Protein AF-A0A7Y2GN93-F1 (afdb_monomer_lite)

Structure (mmCIF, N/CA/C/O backbone):
data_AF-A0A7Y2GN93-F1
#
_entry.id   AF-A0A7Y2GN93-F1
#
loop_
_atom_site.group_PDB
_atom_site.id
_atom_site.type_symbol
_atom_site.label_atom_id
_atom_site.label_alt_id
_atom_site.label_comp_id
_atom_site.label_asym_id
_atom_site.label_entity_id
_atom_site.label_seq_id
_atom_site.pdbx_PDB_ins_code
_atom_site.Cartn_x
_atom_site.Cartn_y
_atom_site.Cartn_z
_atom_site.occupancy
_atom_site.B_iso_or_equiv
_atom_site.auth_seq_id
_atom_site.auth_comp_id
_atom_site.auth_asym_id
_atom_site.auth_atom_id
_atom_site.pdbx_PDB_model_num
ATOM 1 N N . MET A 1 1 ? 1.314 -2.649 77.970 1.00 62.50 1 MET A N 1
ATOM 2 C CA . MET A 1 1 ? -0.048 -2.784 77.401 1.00 62.50 1 MET A CA 1
ATOM 3 C C . MET A 1 1 ? -0.530 -1.516 76.690 1.00 62.50 1 MET A C 1
ATOM 5 O O . MET A 1 1 ? -0.774 -1.591 75.498 1.00 62.50 1 MET A O 1
ATOM 9 N N . LYS A 1 2 ? -0.566 -0.333 77.331 1.00 65.31 2 LYS A N 1
ATOM 10 C CA . LYS A 1 2 ? -1.070 0.909 76.690 1.00 65.31 2 LYS A CA 1
ATOM 11 C C . LYS A 1 2 ? -0.351 1.328 75.390 1.00 65.31 2 LYS A C 1
ATOM 13 O O . LYS A 1 2 ? -1.021 1.797 74.479 1.00 65.31 2 LYS A O 1
ATOM 18 N N . ARG A 1 3 ? 0.975 1.121 75.290 1.00 72.31 3 ARG A N 1
ATOM 19 C CA . ARG A 1 3 ? 1.783 1.417 74.082 1.00 72.31 3 ARG A CA 1
ATOM 20 C C . ARG A 1 3 ? 1.517 0.475 72.899 1.00 72.31 3 ARG A C 1
ATOM 22 O O . ARG A 1 3 ? 1.603 0.911 71.761 1.00 72.31 3 ARG A O 1
ATOM 29 N N . ILE A 1 4 ? 1.161 -0.787 73.166 1.00 80.94 4 ILE A N 1
ATOM 30 C CA . ILE A 1 4 ? 0.769 -1.748 72.119 1.00 80.94 4 ILE A CA 1
ATOM 31 C C . ILE A 1 4 ? -0.587 -1.341 71.532 1.00 80.94 4 ILE A C 1
ATOM 33 O O . ILE A 1 4 ? -0.701 -1.239 70.319 1.00 80.94 4 ILE A O 1
ATOM 37 N N . ASN A 1 5 ? -1.564 -0.999 72.386 1.00 77.25 5 ASN A N 1
ATOM 38 C CA . ASN A 1 5 ? -2.897 -0.585 71.939 1.00 77.25 5 ASN A CA 1
ATOM 39 C C . ASN A 1 5 ? -2.863 0.697 71.096 1.00 77.25 5 ASN A C 1
ATOM 41 O O . ASN A 1 5 ? -3.602 0.806 70.120 1.00 77.25 5 ASN A O 1
ATOM 45 N N . THR A 1 6 ? -1.991 1.650 71.445 1.00 80.81 6 THR A N 1
ATOM 46 C CA . THR A 1 6 ? -1.793 2.875 70.651 1.00 80.81 6 THR A CA 1
ATOM 47 C C . THR A 1 6 ? -1.145 2.581 69.301 1.00 80.81 6 THR A C 1
ATOM 49 O O . THR A 1 6 ? -1.561 3.168 68.308 1.00 80.81 6 THR A O 1
ATOM 52 N N . LEU A 1 7 ? -0.200 1.636 69.234 1.00 81.88 7 LEU A N 1
ATOM 53 C CA . LEU A 1 7 ? 0.399 1.204 67.969 1.00 81.88 7 LEU A CA 1
ATOM 54 C C . LEU A 1 7 ? -0.624 0.511 67.055 1.00 81.88 7 LEU A C 1
ATOM 56 O O . LEU A 1 7 ? -0.679 0.808 65.866 1.00 81.88 7 LEU A O 1
ATOM 60 N N . THR A 1 8 ? -1.471 -0.366 67.603 1.00 82.81 8 THR A N 1
ATOM 61 C CA . THR A 1 8 ? -2.549 -1.018 66.838 1.00 82.81 8 THR A CA 1
ATOM 62 C C . THR A 1 8 ? -3.616 -0.035 66.370 1.00 82.81 8 THR A C 1
ATOM 64 O O . THR A 1 8 ? -4.062 -0.142 65.233 1.00 82.81 8 THR A O 1
ATOM 67 N N . SER A 1 9 ? -4.002 0.954 67.187 1.00 81.50 9 SER A N 1
ATOM 68 C CA . SER A 1 9 ? -4.924 2.011 66.742 1.00 81.50 9 SER A CA 1
ATOM 69 C C . SER A 1 9 ? -4.321 2.867 65.631 1.00 81.50 9 SER A C 1
ATOM 71 O O . SER A 1 9 ? -5.030 3.212 64.690 1.00 81.50 9 SER A O 1
ATOM 73 N N . LEU A 1 10 ? -3.024 3.177 65.705 1.00 81.94 10 LEU A N 1
ATOM 74 C CA . LEU A 1 10 ? -2.327 3.913 64.650 1.00 81.94 10 LEU A CA 1
ATOM 75 C C . LEU A 1 10 ? -2.250 3.095 63.353 1.00 81.94 10 LEU A C 1
ATOM 77 O O . LEU A 1 10 ? -2.470 3.635 62.276 1.00 81.94 10 LEU A O 1
ATOM 81 N N . PHE A 1 11 ? -2.007 1.788 63.460 1.00 79.50 11 PHE A N 1
ATOM 82 C CA . PHE A 1 11 ? -2.009 0.875 62.320 1.00 79.50 11 PHE A CA 1
ATOM 83 C C . PHE A 1 11 ? -3.391 0.808 61.652 1.00 79.50 11 PHE A C 1
ATOM 85 O O . PHE A 1 11 ? -3.490 0.995 60.447 1.00 79.50 11 PHE A O 1
ATOM 92 N N . LEU A 1 12 ? -4.475 0.650 62.419 1.00 80.25 12 LEU A N 1
ATOM 93 C CA . LEU A 1 12 ? -5.846 0.652 61.884 1.00 80.25 12 LEU A CA 1
ATOM 94 C C . LEU A 1 12 ? -6.235 1.976 61.205 1.00 80.25 12 LEU A C 1
ATOM 96 O O . LEU A 1 12 ? -6.951 1.957 60.206 1.00 80.25 12 LEU A O 1
ATOM 100 N N . LEU A 1 13 ? -5.737 3.112 61.705 1.00 79.25 13 LEU A N 1
ATOM 101 C CA . LEU A 1 13 ? -5.984 4.426 61.106 1.00 79.25 13 LEU A CA 1
ATOM 102 C C . LEU A 1 13 ? -5.360 4.553 59.703 1.00 79.25 13 LEU A C 1
ATOM 104 O O . LEU A 1 13 ? -5.942 5.184 58.827 1.00 79.25 13 LEU A O 1
ATOM 108 N N . VAL A 1 14 ? -4.197 3.933 59.477 1.00 76.62 14 VAL A N 1
ATOM 109 C CA . VAL A 1 14 ? -3.480 3.984 58.190 1.00 76.62 14 VAL A CA 1
ATOM 110 C C . VAL A 1 14 ? -4.149 3.108 57.120 1.00 76.62 14 VAL A C 1
ATOM 112 O O . VAL A 1 14 ? -4.115 3.456 55.944 1.00 76.62 14 VAL A O 1
ATOM 115 N N . TYR A 1 15 ? -4.810 2.010 57.501 1.00 72.69 15 TYR A N 1
ATOM 116 C CA . TYR A 1 15 ? -5.483 1.117 56.545 1.00 72.69 15 TYR A CA 1
ATOM 117 C C . TYR A 1 15 ? -6.831 1.648 56.035 1.00 72.69 15 TYR A C 1
ATOM 119 O O . TYR A 1 15 ? -7.248 1.278 54.941 1.00 72.69 15 TYR A O 1
ATOM 127 N N . GLY A 1 16 ? -7.512 2.519 56.788 1.00 71.31 16 GLY A N 1
ATOM 128 C CA . GLY A 1 16 ? -8.862 2.987 56.445 1.00 71.31 16 GLY A CA 1
ATOM 129 C C . GLY A 1 16 ? -8.953 3.921 55.230 1.00 71.31 16 GLY A C 1
ATOM 130 O O . GLY A 1 16 ? -10.045 4.114 54.710 1.00 71.31 16 GLY A O 1
ATOM 131 N N . GLY A 1 17 ? -7.833 4.499 54.781 1.00 69.75 17 GLY A N 1
ATOM 132 C CA . GLY A 1 17 ? -7.791 5.458 53.666 1.00 69.75 17 GLY A CA 1
ATOM 133 C C . GLY A 1 17 ? -7.321 4.886 52.325 1.00 69.75 17 GLY A C 1
ATOM 134 O O . GLY A 1 17 ? -7.208 5.633 51.354 1.00 69.75 17 GLY A O 1
ATOM 135 N N . LEU A 1 18 ? -7.006 3.589 52.249 1.00 73.56 18 LEU A N 1
ATOM 136 C CA . LEU A 1 18 ? -6.505 2.970 51.022 1.00 73.56 18 LEU A CA 1
ATOM 137 C C . LEU A 1 18 ? -7.674 2.602 50.098 1.00 73.56 18 LEU A C 1
ATOM 139 O O . LEU A 1 18 ? -8.233 1.512 50.179 1.00 73.56 18 LEU A O 1
ATOM 143 N N . HIS A 1 19 ? -8.032 3.518 49.198 1.00 72.12 19 HIS A N 1
ATOM 144 C CA . HIS A 1 19 ? -8.954 3.249 48.095 1.00 72.12 19 HIS A CA 1
ATOM 145 C C . HIS A 1 19 ? -8.159 2.861 46.844 1.00 72.12 19 HIS A C 1
ATOM 147 O O . HIS A 1 19 ? -7.638 3.723 46.143 1.00 72.12 19 HIS A O 1
ATOM 153 N N . ALA A 1 20 ? -8.044 1.556 46.589 1.00 72.94 20 ALA A N 1
ATOM 154 C CA . ALA A 1 20 ? -7.357 1.001 45.416 1.00 72.94 20 ALA A CA 1
ATOM 155 C C . ALA A 1 20 ? -8.321 0.501 44.323 1.00 72.94 20 ALA A C 1
ATOM 157 O O . ALA A 1 20 ? -7.873 0.026 43.283 1.00 72.94 20 ALA A O 1
ATOM 158 N N . GLN A 1 21 ? -9.638 0.564 44.549 1.00 75.19 21 GLN A N 1
ATOM 159 C CA . GLN A 1 21 ? -10.620 0.209 43.527 1.00 75.19 21 GLN A CA 1
ATOM 160 C C . GLN A 1 21 ? -10.674 1.298 42.453 1.00 75.19 21 GLN A C 1
ATOM 162 O O . GLN A 1 21 ? -11.065 2.432 42.729 1.00 75.19 21 GLN A O 1
ATOM 167 N N . GLU A 1 22 ? -10.313 0.927 41.226 1.00 73.50 22 GLU A N 1
ATOM 168 C CA . GLU A 1 22 ? -10.626 1.723 40.042 1.00 73.50 22 GLU A CA 1
ATOM 169 C C . GLU A 1 22 ? -12.142 1.934 39.926 1.00 73.50 22 GLU A C 1
ATOM 171 O O . GLU A 1 22 ? -12.945 1.104 40.370 1.00 73.50 22 GLU A O 1
ATOM 176 N N . ALA A 1 23 ? -12.536 3.066 39.339 1.00 77.38 23 ALA A N 1
ATOM 177 C CA . ALA A 1 23 ? -13.936 3.361 39.074 1.00 77.38 23 ALA A CA 1
ATOM 178 C C . ALA A 1 23 ? -14.556 2.232 38.236 1.00 77.38 23 ALA A C 1
ATOM 180 O O . ALA A 1 23 ? -13.965 1.771 37.260 1.00 77.38 23 ALA A O 1
ATOM 181 N N . LEU A 1 24 ? -15.749 1.774 38.628 1.00 83.50 24 LEU A N 1
ATOM 182 C CA . LEU A 1 24 ? -16.474 0.750 37.880 1.00 83.50 24 LEU A CA 1
ATOM 183 C C . LEU A 1 24 ? -16.737 1.252 36.459 1.00 83.50 24 LEU A C 1
ATOM 185 O O . LEU A 1 24 ? -17.455 2.232 36.275 1.00 83.50 24 LEU A O 1
ATOM 189 N N . LEU A 1 25 ? -16.175 0.548 35.477 1.00 86.00 25 LEU A N 1
ATOM 190 C CA . LEU A 1 25 ? -16.344 0.869 34.067 1.00 86.00 25 LEU A CA 1
ATOM 191 C C . LEU A 1 25 ? -17.823 0.760 33.685 1.00 86.00 25 LEU A C 1
ATOM 193 O O . LEU A 1 25 ? -18.435 -0.309 33.804 1.00 86.00 25 LEU A O 1
ATOM 197 N N . SER A 1 26 ? -18.406 1.862 33.220 1.00 91.56 26 SER A N 1
ATOM 198 C CA . SER A 1 26 ? -19.779 1.848 32.728 1.00 91.56 26 SER A CA 1
ATOM 199 C C . SER A 1 26 ? -19.874 1.082 31.404 1.00 91.56 26 SER A C 1
ATOM 201 O O . SER A 1 26 ? -18.905 0.941 30.656 1.00 91.56 26 SER A O 1
ATOM 203 N N . LYS A 1 27 ? -21.072 0.583 31.075 1.00 90.56 27 LYS A N 1
ATOM 204 C CA . LYS A 1 27 ? -21.310 -0.119 29.799 1.00 90.56 27 LYS A CA 1
ATOM 205 C C . LYS A 1 27 ? -20.972 0.754 28.587 1.00 90.56 27 LYS A C 1
ATOM 207 O O . LYS A 1 27 ? -20.489 0.239 27.584 1.00 90.56 27 LYS A O 1
ATOM 212 N N . GLU A 1 28 ? -21.236 2.053 28.688 1.00 92.44 28 GLU A N 1
ATOM 213 C CA . GLU A 1 28 ? -20.957 3.025 27.633 1.00 92.44 28 GLU A CA 1
ATOM 214 C C . GLU A 1 28 ? -19.451 3.239 27.456 1.00 92.44 28 GLU A C 1
ATOM 216 O O . GLU A 1 28 ? -18.941 3.135 26.343 1.00 92.44 28 GLU A O 1
ATOM 221 N N . GLU A 1 29 ? -18.715 3.442 28.552 1.00 91.19 29 GLU A N 1
ATOM 222 C CA . GLU A 1 29 ? -17.254 3.570 28.509 1.00 91.19 29 GLU A CA 1
ATOM 223 C C . GLU A 1 29 ? -16.592 2.294 27.986 1.00 91.19 29 GLU A C 1
ATOM 225 O O . GLU A 1 29 ? -15.674 2.372 27.173 1.00 91.19 29 GLU A O 1
ATOM 230 N N . ALA A 1 30 ? -17.091 1.119 28.381 1.00 91.19 30 ALA A N 1
A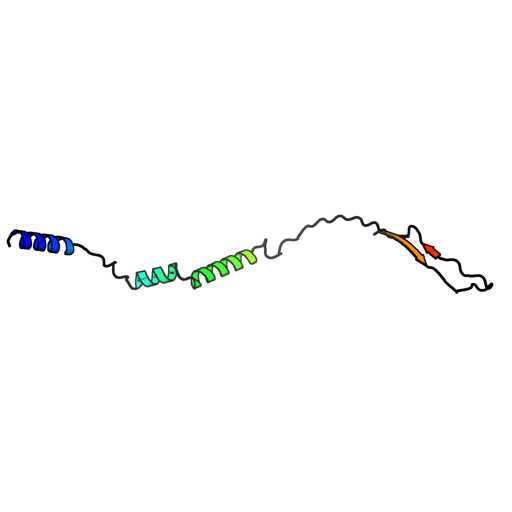TOM 231 C CA . ALA A 1 30 ? -16.614 -0.158 27.864 1.00 91.19 30 ALA A CA 1
ATOM 232 C C . ALA A 1 30 ? -16.836 -0.287 26.350 1.00 91.19 30 ALA A C 1
ATOM 234 O O . ALA A 1 30 ? -15.936 -0.727 25.633 1.00 91.19 30 ALA A O 1
ATOM 235 N N . ALA A 1 31 ? -18.007 0.120 25.849 1.00 93.62 31 ALA A N 1
ATOM 236 C CA . ALA A 1 31 ? -18.307 0.102 24.421 1.00 93.62 31 ALA A CA 1
ATOM 237 C C . ALA A 1 31 ? -17.411 1.075 23.640 1.00 93.62 31 ALA A C 1
ATOM 239 O O . ALA A 1 31 ? -16.825 0.691 22.627 1.00 93.62 31 ALA A O 1
ATOM 240 N N . ASN A 1 32 ? -17.240 2.301 24.137 1.00 93.81 32 ASN A N 1
ATOM 241 C CA . ASN A 1 32 ? -16.370 3.303 23.522 1.00 93.81 32 ASN A CA 1
ATOM 242 C C . ASN A 1 32 ? -14.907 2.846 23.504 1.00 93.81 32 ASN A C 1
ATOM 244 O O . ASN A 1 32 ? -14.242 2.945 22.472 1.00 93.81 32 ASN A O 1
ATOM 248 N N . LEU A 1 33 ? -14.417 2.287 24.614 1.00 92.44 33 LEU A N 1
ATOM 249 C CA . LEU A 1 33 ? -13.060 1.754 24.711 1.00 92.44 33 LEU A CA 1
ATOM 250 C C . LEU A 1 33 ? -12.846 0.590 23.740 1.00 92.44 33 LEU A C 1
ATOM 252 O O . LEU A 1 33 ? -11.807 0.532 23.076 1.00 92.44 33 LEU A O 1
ATOM 256 N N . ALA A 1 34 ? -13.832 -0.306 23.639 1.00 93.50 34 ALA A N 1
ATOM 257 C CA . ALA A 1 34 ? -13.795 -1.432 22.721 1.00 93.50 34 ALA A CA 1
ATOM 258 C C . ALA A 1 34 ? -13.748 -0.952 21.270 1.00 93.50 34 ALA A C 1
ATOM 260 O O . ALA A 1 34 ? -12.883 -1.409 20.537 1.00 93.50 34 ALA A O 1
ATOM 261 N N . LEU A 1 35 ? -14.607 -0.012 20.864 1.00 93.25 35 LEU A N 1
ATOM 262 C CA . LEU A 1 35 ? -14.627 0.535 19.502 1.00 93.25 35 LEU A CA 1
ATOM 263 C C . LEU A 1 35 ? -13.334 1.287 19.160 1.00 93.25 35 LEU A C 1
ATOM 265 O O . LEU A 1 35 ? -12.744 1.039 18.110 1.00 93.25 35 LEU A O 1
ATOM 269 N N . ALA A 1 36 ? -12.848 2.143 20.062 1.00 91.56 36 ALA A N 1
ATOM 270 C CA . ALA A 1 36 ? -11.630 2.926 19.852 1.00 91.56 36 ALA A CA 1
ATOM 271 C C . ALA A 1 36 ? -10.369 2.052 19.729 1.00 91.56 36 ALA A C 1
ATOM 273 O O . ALA A 1 36 ? -9.422 2.401 19.018 1.00 91.56 36 ALA A O 1
ATOM 274 N N . ASN A 1 37 ? -10.340 0.902 20.408 1.00 92.12 37 ASN A N 1
ATOM 275 C CA . ASN A 1 37 ? -9.196 -0.010 20.411 1.00 92.12 37 ASN A CA 1
ATOM 276 C C . ASN A 1 37 ? -9.442 -1.321 19.660 1.00 92.12 37 ASN A C 1
ATOM 278 O O . ASN A 1 37 ? -8.595 -2.212 19.706 1.00 92.12 37 ASN A O 1
ATOM 282 N N . ASN A 1 38 ? -10.548 -1.436 18.923 1.00 97.38 38 ASN A N 1
ATOM 283 C CA . ASN A 1 38 ? -10.841 -2.638 18.161 1.00 97.38 38 ASN A CA 1
ATOM 284 C C . ASN A 1 38 ? -9.874 -2.763 16.976 1.00 97.38 38 ASN A C 1
ATOM 286 O O . ASN A 1 38 ? -9.901 -1.953 16.049 1.00 97.38 38 ASN A O 1
ATOM 290 N N . PHE A 1 39 ? -9.042 -3.804 16.979 1.00 96.19 39 PHE A N 1
ATOM 291 C CA . PHE A 1 39 ? -8.115 -4.057 15.875 1.00 96.19 39 PHE A CA 1
ATOM 292 C C . PHE A 1 39 ? -8.829 -4.357 14.557 1.00 96.19 39 PHE A C 1
ATOM 294 O O . PHE A 1 39 ? -8.347 -3.925 13.520 1.00 96.19 39 PHE A O 1
ATOM 301 N N . GLY A 1 40 ? -9.984 -5.028 14.583 1.00 96.62 40 GLY A N 1
ATOM 302 C CA . GLY A 1 40 ? -10.766 -5.300 13.376 1.00 96.62 40 GLY A CA 1
ATOM 303 C C . GLY A 1 40 ? -11.228 -4.017 12.685 1.00 96.62 40 GLY A C 1
ATOM 304 O O . GLY A 1 40 ? -11.039 -3.872 11.484 1.00 96.62 40 GLY A O 1
ATOM 305 N N . ILE A 1 41 ? -11.744 -3.049 13.450 1.00 95.69 41 ILE A N 1
ATOM 306 C CA . ILE A 1 41 ? -12.127 -1.730 12.921 1.00 95.69 41 ILE A CA 1
ATOM 307 C C . ILE A 1 41 ? -10.901 -0.993 12.377 1.00 95.69 41 ILE A C 1
ATOM 309 O O . ILE A 1 41 ? -10.951 -0.471 11.269 1.00 95.69 41 ILE A O 1
ATOM 313 N N . LYS A 1 42 ? -9.786 -0.974 13.117 1.00 96.56 42 LYS A N 1
ATOM 314 C CA . LYS A 1 42 ? -8.548 -0.318 12.661 1.00 96.56 42 LYS A CA 1
ATOM 315 C C . LYS A 1 42 ? -8.015 -0.928 11.362 1.00 96.56 42 LYS A C 1
ATOM 317 O O . LYS A 1 42 ? -7.624 -0.194 10.464 1.00 96.56 42 LYS A O 1
ATOM 322 N N . VAL A 1 43 ? -8.031 -2.255 11.247 1.00 97.38 43 VAL A N 1
ATOM 323 C CA . VAL A 1 43 ? -7.632 -2.963 10.024 1.00 97.38 43 VAL A CA 1
ATOM 324 C C . VAL A 1 43 ? -8.575 -2.616 8.876 1.00 97.38 43 VAL A C 1
ATOM 326 O O . VAL A 1 43 ? -8.096 -2.228 7.819 1.00 97.38 43 VAL A O 1
ATOM 329 N N . ALA A 1 44 ? -9.890 -2.658 9.095 1.00 97.06 44 ALA A N 1
ATOM 330 C CA . ALA A 1 44 ? -10.867 -2.311 8.066 1.00 97.06 44 ALA A CA 1
ATOM 331 C C . ALA A 1 44 ? -10.716 -0.857 7.575 1.00 97.06 44 ALA A C 1
ATOM 333 O O . ALA A 1 44 ? -10.811 -0.600 6.379 1.00 97.06 44 ALA A O 1
ATOM 334 N N . LEU A 1 45 ? -10.439 0.098 8.471 1.00 97.25 45 LEU A N 1
ATOM 335 C CA . LEU A 1 45 ? -10.160 1.487 8.088 1.00 97.25 45 LEU A CA 1
ATOM 336 C C . LEU A 1 45 ? -8.882 1.599 7.245 1.00 97.25 45 LEU A C 1
ATOM 338 O O . LEU A 1 45 ? -8.888 2.280 6.222 1.00 97.25 45 LEU A O 1
ATOM 342 N N . ASN A 1 46 ? -7.818 0.888 7.624 1.00 97.31 46 ASN A N 1
ATOM 343 C CA . ASN A 1 46 ? -6.583 0.856 6.840 1.00 97.31 46 ASN A CA 1
ATOM 344 C C . ASN A 1 46 ? -6.798 0.213 5.461 1.00 97.31 46 ASN A C 1
ATOM 346 O O . ASN A 1 46 ? -6.224 0.667 4.477 1.00 97.31 46 ASN A O 1
ATOM 350 N N . GLU A 1 47 ? -7.625 -0.829 5.359 1.00 97.69 47 GLU A N 1
ATOM 351 C CA . GLU A 1 47 ? -7.973 -1.447 4.074 1.00 97.69 47 GLU A CA 1
ATOM 352 C C . GLU A 1 47 ? -8.706 -0.466 3.150 1.00 97.69 47 GLU A C 1
ATOM 354 O O . GLU A 1 47 ? -8.427 -0.433 1.950 1.00 97.69 47 GLU A O 1
ATOM 359 N N . VAL A 1 48 ? -9.593 0.370 3.700 1.00 97.00 48 VAL A N 1
ATOM 360 C CA . VAL A 1 48 ? -10.249 1.450 2.947 1.00 97.00 48 VAL A CA 1
ATOM 361 C C . VAL A 1 48 ? -9.226 2.477 2.464 1.00 97.00 48 VAL A C 1
ATOM 363 O O . VAL A 1 48 ? -9.225 2.810 1.281 1.00 97.00 48 VAL A O 1
ATOM 366 N N . GLU A 1 49 ? -8.316 2.927 3.329 1.00 96.12 49 GLU A N 1
ATOM 367 C CA . GLU A 1 49 ? -7.257 3.876 2.957 1.00 96.12 49 GLU A CA 1
ATOM 368 C C . GLU A 1 49 ? -6.343 3.311 1.853 1.00 96.12 49 GLU A C 1
ATOM 370 O O . GLU A 1 49 ? -6.029 3.995 0.876 1.00 96.12 49 GLU A O 1
ATOM 375 N N . ILE A 1 50 ? -5.971 2.031 1.950 1.00 95.00 50 ILE A N 1
ATOM 376 C CA . ILE A 1 50 ? -5.203 1.327 0.914 1.00 95.00 50 ILE A CA 1
ATOM 377 C C . ILE A 1 50 ? -5.991 1.279 -0.401 1.00 95.00 50 ILE A C 1
ATOM 379 O O . ILE A 1 50 ? -5.432 1.537 -1.470 1.00 95.00 50 ILE A O 1
ATOM 383 N N . ALA A 1 51 ? -7.286 0.964 -0.348 1.00 94.00 51 ALA A N 1
ATOM 384 C CA . ALA A 1 51 ? -8.133 0.924 -1.535 1.00 94.00 51 ALA A CA 1
ATOM 385 C C . ALA A 1 51 ? -8.247 2.304 -2.207 1.00 94.00 51 ALA A C 1
ATOM 387 O O . ALA A 1 51 ? -8.176 2.398 -3.435 1.00 94.00 51 ALA A O 1
ATOM 388 N N . GLU A 1 52 ? -8.368 3.380 -1.426 1.00 93.12 52 GLU A N 1
ATOM 389 C CA . GLU A 1 52 ? -8.365 4.756 -1.929 1.00 93.12 52 GLU A CA 1
ATOM 390 C C . GLU A 1 52 ? -7.026 5.126 -2.575 1.00 93.12 52 GLU A C 1
ATOM 392 O O . GLU A 1 52 ? -7.005 5.676 -3.681 1.00 93.12 52 GLU A O 1
ATOM 397 N N . ASN A 1 53 ? -5.910 4.764 -1.936 1.00 90.88 53 ASN A N 1
ATOM 398 C CA . ASN A 1 53 ? -4.568 5.011 -2.454 1.00 90.88 53 ASN A CA 1
ATOM 399 C C . ASN A 1 53 ? -4.327 4.292 -3.790 1.00 90.88 53 ASN A C 1
ATOM 401 O O . ASN A 1 53 ? -3.823 4.898 -4.737 1.00 9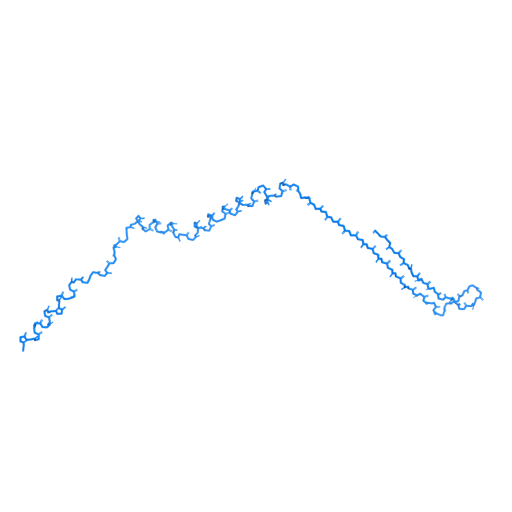0.88 53 ASN A O 1
ATOM 405 N N . ASN A 1 54 ? -4.753 3.032 -3.896 1.00 89.56 54 ASN A N 1
ATOM 406 C CA . ASN A 1 54 ? -4.630 2.233 -5.117 1.00 89.56 54 ASN A CA 1
ATOM 407 C C . ASN A 1 54 ? -5.546 2.735 -6.243 1.00 89.56 54 ASN A C 1
ATOM 409 O O . ASN A 1 54 ? -5.183 2.676 -7.416 1.00 89.56 54 ASN A O 1
ATOM 413 N N . LYS A 1 55 ? -6.731 3.259 -5.903 1.00 89.00 55 LYS A N 1
ATOM 414 C CA . LYS A 1 55 ? -7.654 3.872 -6.871 1.00 89.00 55 LYS A CA 1
ATOM 415 C C . LYS A 1 55 ? -7.154 5.228 -7.388 1.00 89.00 55 LYS A C 1
ATOM 417 O O . LYS A 1 55 ? -7.589 5.668 -8.455 1.00 89.00 55 LYS A O 1
ATOM 422 N N . GLY A 1 56 ? -6.280 5.908 -6.645 1.00 89.12 56 GLY A N 1
ATOM 423 C CA . GLY A 1 56 ? -5.759 7.226 -6.996 1.00 89.12 56 GLY A CA 1
ATOM 424 C C . GLY A 1 56 ? -5.182 7.278 -8.414 1.00 89.12 56 GLY A C 1
ATOM 425 O O . GLY A 1 56 ? -4.545 6.336 -8.872 1.00 89.12 56 GLY A O 1
ATOM 426 N N . VAL A 1 57 ? -5.377 8.403 -9.111 1.00 81.19 57 VAL A N 1
ATOM 427 C CA . VAL A 1 57 ? -4.980 8.595 -10.525 1.00 81.19 57 VAL A CA 1
ATOM 428 C C . VAL A 1 57 ? -3.503 8.269 -10.812 1.00 81.19 57 VAL A C 1
ATOM 430 O O . VAL A 1 57 ? -3.160 7.871 -11.921 1.00 81.19 57 VAL A O 1
ATOM 433 N N . LEU A 1 58 ? -2.638 8.418 -9.805 1.00 81.50 58 LEU A N 1
ATOM 434 C CA . LEU A 1 58 ? -1.203 8.141 -9.883 1.00 81.50 58 LEU A CA 1
ATOM 435 C C . LEU A 1 58 ? -0.875 6.642 -9.783 1.00 81.50 58 LEU A C 1
ATOM 437 O O . LEU A 1 58 ? 0.082 6.195 -10.405 1.00 81.50 58 LEU A O 1
ATOM 441 N N . ASN A 1 59 ? -1.673 5.874 -9.038 1.00 80.25 59 ASN A N 1
ATOM 442 C CA . ASN A 1 59 ? -1.451 4.445 -8.787 1.00 80.25 59 ASN A CA 1
ATOM 443 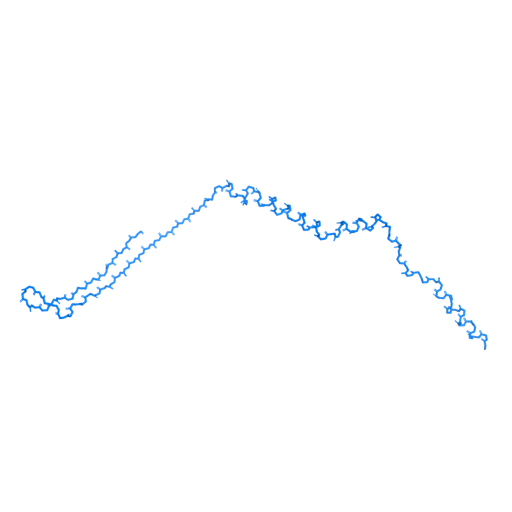C C . ASN A 1 59 ? -2.343 3.539 -9.641 1.00 80.25 59 ASN A C 1
ATOM 445 O O . ASN A 1 59 ? -2.085 2.345 -9.757 1.00 80.25 59 ASN A O 1
ATOM 449 N N . SER A 1 60 ? -3.370 4.098 -10.278 1.00 83.50 60 SER A N 1
ATOM 450 C CA . SER A 1 60 ? -4.309 3.354 -11.117 1.00 83.50 60 SER A CA 1
ATOM 451 C C . SER A 1 60 ? -3.804 3.081 -12.538 1.00 83.50 60 SER A C 1
ATOM 453 O O . SER A 1 60 ? -4.510 2.449 -13.320 1.00 83.50 60 SER A O 1
ATOM 455 N N . GLY A 1 61 ? -2.615 3.577 -12.906 1.00 81.75 61 GLY A N 1
ATOM 456 C CA . GLY A 1 61 ? -2.101 3.478 -14.278 1.00 81.75 61 GLY A CA 1
ATOM 457 C C . GLY A 1 61 ? -2.900 4.303 -15.296 1.00 81.75 61 GLY A C 1
ATOM 458 O O . GLY A 1 61 ? -2.799 4.059 -16.494 1.00 81.75 61 GLY A O 1
ATOM 459 N N . TYR A 1 62 ? -3.705 5.269 -14.835 1.00 87.75 62 TYR A N 1
ATOM 460 C CA . TYR A 1 62 ? -4.510 6.141 -15.698 1.00 87.75 62 TYR A CA 1
ATOM 461 C C . TYR A 1 62 ? -3.654 7.090 -16.550 1.00 87.75 62 TYR A C 1
ATOM 463 O O . TYR A 1 62 ? -4.044 7.477 -17.651 1.00 87.75 62 TYR A O 1
ATOM 471 N N . LEU A 1 63 ? -2.491 7.491 -16.034 1.00 89.81 63 LEU A N 1
ATOM 472 C CA . LEU A 1 63 ? -1.585 8.402 -16.723 1.00 89.81 63 LEU A CA 1
ATOM 473 C C . LEU A 1 63 ? -0.623 7.640 -17.647 1.00 89.81 63 LEU A C 1
ATOM 475 O O . LEU A 1 63 ? -0.140 6.566 -17.281 1.00 89.81 63 LEU A O 1
ATOM 479 N N . PRO A 1 64 ? -0.283 8.204 -18.821 1.00 88.44 64 PRO A N 1
ATOM 480 C CA . PRO A 1 64 ? 0.699 7.598 -19.708 1.00 88.44 64 PRO A CA 1
ATOM 481 C C . PRO A 1 64 ? 2.088 7.590 -19.059 1.00 88.44 64 PRO A C 1
ATOM 483 O O . PRO A 1 64 ? 2.523 8.578 -18.466 1.00 88.44 64 PRO A O 1
ATOM 486 N N . THR A 1 65 ? 2.814 6.482 -19.209 1.00 90.69 65 THR A N 1
ATOM 487 C CA . THR A 1 65 ? 4.225 6.393 -18.816 1.00 90.69 65 THR A CA 1
ATOM 488 C C . THR A 1 65 ? 5.109 6.849 -19.976 1.00 90.69 65 THR A C 1
ATOM 490 O O . THR A 1 65 ? 5.008 6.316 -21.078 1.00 90.69 65 THR A O 1
ATOM 493 N N . VAL A 1 66 ? 5.995 7.819 -19.733 1.00 92.25 66 VAL A N 1
ATOM 494 C CA . VAL A 1 66 ? 7.021 8.241 -20.698 1.00 92.25 66 VAL A CA 1
ATOM 495 C C . VAL A 1 66 ? 8.355 7.647 -20.266 1.00 92.25 66 VAL A C 1
ATOM 497 O O . VAL A 1 66 ? 8.875 7.990 -19.206 1.00 92.25 66 VAL A O 1
ATOM 500 N N . THR A 1 67 ? 8.911 6.759 -21.084 1.00 92.94 67 THR A N 1
ATOM 501 C CA . THR A 1 67 ? 10.241 6.176 -20.883 1.00 92.94 67 THR A CA 1
ATOM 502 C C . THR A 1 67 ? 11.112 6.439 -22.106 1.00 92.94 67 THR A C 1
ATOM 504 O O . THR A 1 67 ? 10.633 6.458 -23.238 1.00 92.94 67 THR A O 1
ATOM 507 N N . ALA A 1 68 ? 12.404 6.665 -21.877 1.00 94.62 68 ALA A N 1
ATOM 508 C CA . ALA A 1 68 ? 13.403 6.805 -22.928 1.00 94.62 68 ALA A CA 1
ATOM 509 C C . ALA A 1 68 ? 14.490 5.754 -22.704 1.00 94.62 68 ALA A C 1
ATOM 511 O O . ALA A 1 68 ? 15.075 5.680 -21.625 1.00 94.62 68 ALA A O 1
ATOM 512 N N . SER A 1 69 ? 14.750 4.937 -23.721 1.00 92.81 69 SER A N 1
ATOM 513 C CA . SER A 1 69 ? 15.804 3.924 -23.707 1.00 92.81 69 SER A CA 1
ATOM 514 C C . SER A 1 69 ? 16.733 4.136 -24.895 1.00 92.81 69 SER A C 1
ATOM 516 O O . SER A 1 69 ? 16.262 4.276 -26.022 1.00 92.81 69 SER A O 1
ATOM 518 N N . ALA A 1 70 ? 18.040 4.114 -24.649 1.00 93.88 70 ALA A N 1
ATOM 519 C CA . ALA A 1 70 ? 19.074 4.130 -25.676 1.00 93.88 70 ALA A CA 1
ATOM 520 C C . ALA A 1 70 ? 19.997 2.926 -25.465 1.00 93.88 70 ALA A C 1
ATOM 522 O O . ALA A 1 70 ? 20.336 2.596 -24.329 1.00 93.88 70 ALA A O 1
ATOM 523 N N . GLY A 1 71 ? 20.398 2.271 -26.551 1.00 92.25 71 GLY A N 1
ATOM 524 C CA . GLY A 1 71 ? 21.296 1.125 -26.513 1.00 92.25 71 GLY A CA 1
ATOM 525 C C . GLY A 1 71 ? 22.022 0.970 -27.841 1.00 92.25 71 GLY A C 1
ATOM 526 O O . GLY A 1 71 ? 21.488 1.333 -28.885 1.00 92.25 71 GLY A O 1
ATOM 527 N N . ALA A 1 72 ? 23.240 0.447 -27.780 1.00 91.44 72 ALA A N 1
ATOM 528 C CA . ALA A 1 72 ? 24.028 0.047 -28.936 1.00 91.44 72 ALA A CA 1
ATOM 529 C C . ALA A 1 72 ? 24.564 -1.359 -28.662 1.00 91.44 72 ALA A C 1
ATOM 531 O O . ALA A 1 72 ? 25.043 -1.630 -27.558 1.00 91.44 72 ALA A O 1
ATOM 532 N N . ASN A 1 73 ? 24.457 -2.255 -29.640 1.00 89.38 73 ASN A N 1
ATOM 533 C CA . ASN A 1 73 ? 24.983 -3.610 -29.544 1.00 89.38 73 ASN A CA 1
ATOM 534 C C . ASN A 1 73 ? 25.973 -3.845 -30.689 1.00 89.38 73 ASN A C 1
ATOM 536 O O . ASN A 1 73 ? 25.653 -3.596 -31.850 1.00 89.38 73 ASN A O 1
ATOM 540 N N . TYR A 1 74 ? 27.175 -4.306 -30.348 1.00 88.25 74 TYR A N 1
ATOM 541 C CA . TYR A 1 74 ? 28.183 -4.733 -31.309 1.00 88.25 74 TYR A CA 1
ATOM 542 C C . TYR A 1 74 ? 28.603 -6.150 -30.944 1.00 88.25 74 TYR A C 1
ATOM 544 O O . TYR A 1 74 ? 29.101 -6.378 -29.839 1.00 88.25 74 TYR A O 1
ATOM 552 N N . ASN A 1 75 ? 28.396 -7.080 -31.874 1.00 89.69 75 ASN A N 1
ATOM 553 C CA . ASN A 1 75 ? 28.851 -8.453 -31.737 1.00 89.69 75 ASN A CA 1
ATOM 554 C C . ASN A 1 75 ? 29.854 -8.769 -32.840 1.00 89.69 75 ASN A C 1
ATOM 556 O O . ASN A 1 75 ? 29.587 -8.488 -34.012 1.00 89.69 75 ASN A O 1
ATOM 560 N N . ARG A 1 76 ? 30.986 -9.359 -32.450 1.00 89.44 76 ARG A N 1
ATOM 561 C CA . ARG A 1 76 ? 32.007 -9.863 -33.363 1.00 89.44 76 ARG A CA 1
ATOM 562 C C . ARG A 1 76 ? 32.323 -11.308 -33.004 1.00 89.44 76 ARG A C 1
ATOM 564 O O . ARG A 1 76 ? 32.797 -11.565 -31.900 1.00 89.44 76 ARG A O 1
ATOM 571 N N . ASP A 1 77 ? 32.120 -12.196 -33.967 1.00 90.06 77 ASP A N 1
ATOM 572 C CA . ASP A 1 77 ? 32.367 -13.626 -33.842 1.00 90.06 77 ASP A CA 1
ATOM 573 C C . ASP A 1 77 ? 33.504 -14.059 -34.780 1.00 90.06 77 ASP A C 1
ATOM 575 O O . ASP A 1 77 ? 33.591 -13.619 -35.930 1.00 90.06 77 ASP A O 1
ATOM 579 N N . ASP A 1 78 ? 34.369 -14.939 -34.278 1.00 91.75 78 ASP A N 1
ATOM 580 C CA . ASP A 1 78 ? 35.403 -15.629 -35.049 1.00 91.75 78 ASP A CA 1
ATOM 581 C C . ASP A 1 78 ? 35.124 -17.147 -34.924 1.00 91.75 78 ASP A C 1
ATOM 583 O O . ASP A 1 78 ? 34.937 -17.656 -33.814 1.00 91.75 78 ASP A O 1
ATOM 587 N N . SER A 1 79 ? 35.030 -17.876 -36.042 1.00 90.50 79 SER A N 1
ATOM 588 C CA . SER A 1 79 ? 34.691 -19.308 -36.071 1.00 90.50 79 SER A CA 1
ATOM 589 C C . SER A 1 79 ? 35.486 -20.055 -37.137 1.00 90.50 79 SER A C 1
ATOM 591 O O . SER A 1 79 ? 35.549 -19.629 -38.286 1.00 90.50 79 SER A O 1
ATOM 593 N N . VAL A 1 80 ? 36.049 -21.205 -36.765 1.00 90.19 80 VAL A N 1
ATOM 594 C CA . VAL A 1 80 ? 36.763 -22.100 -37.681 1.00 90.19 80 VAL A CA 1
ATOM 595 C C . VAL A 1 80 ? 35.982 -23.404 -37.792 1.00 90.19 80 VAL A C 1
ATOM 597 O O . VAL A 1 80 ? 35.653 -24.027 -36.783 1.00 90.19 80 VAL A O 1
ATOM 600 N N . THR A 1 81 ? 35.665 -23.802 -39.022 1.00 89.44 81 THR A N 1
ATOM 601 C CA . THR A 1 81 ? 35.048 -25.094 -39.332 1.00 89.44 81 THR A CA 1
ATOM 602 C C . THR A 1 81 ? 36.075 -25.984 -40.018 1.00 89.44 81 THR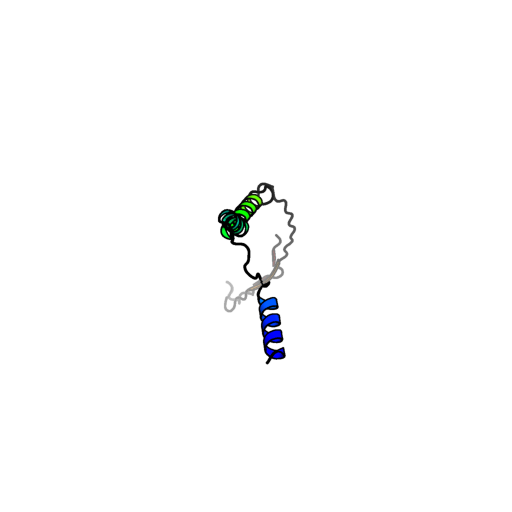 A C 1
ATOM 604 O O . THR A 1 81 ? 36.448 -25.733 -41.165 1.00 89.44 81 THR A O 1
ATOM 607 N N . GLU A 1 82 ? 36.512 -27.025 -39.314 1.00 88.38 82 GLU A N 1
ATOM 608 C CA . GLU A 1 82 ? 37.464 -28.012 -39.824 1.00 88.38 82 GLU A CA 1
ATOM 609 C C . GLU A 1 82 ? 36.740 -29.153 -40.554 1.00 88.38 82 GLU A C 1
ATOM 611 O O . GLU A 1 82 ? 35.680 -29.610 -40.112 1.00 88.38 82 GLU A O 1
ATOM 616 N N . PHE A 1 83 ? 37.317 -29.651 -41.653 1.00 88.38 83 PHE A N 1
ATOM 617 C CA . PHE A 1 83 ? 36.743 -30.761 -42.436 1.00 88.38 83 PHE A CA 1
ATOM 618 C C . PHE A 1 83 ? 37.669 -31.986 -42.493 1.00 88.38 83 PHE A C 1
ATOM 620 O O . PHE A 1 83 ? 38.121 -32.388 -43.572 1.00 88.38 83 PHE A O 1
ATOM 627 N N . PRO A 1 84 ? 37.947 -32.640 -41.350 1.00 83.50 84 PRO A N 1
ATOM 628 C CA . PRO A 1 84 ? 38.845 -33.783 -41.318 1.00 83.50 84 PRO A CA 1
ATOM 629 C C . PRO A 1 84 ? 38.284 -34.946 -42.146 1.00 83.50 84 PRO A C 1
ATOM 631 O O . PRO A 1 84 ? 37.1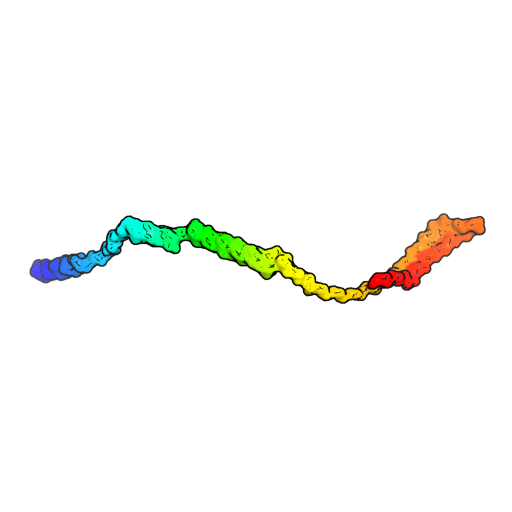23 -35.325 -42.012 1.00 83.50 84 PRO A O 1
ATOM 634 N N . GLN A 1 85 ? 39.144 -35.554 -42.970 1.00 84.00 85 GLN A N 1
ATOM 635 C CA . GLN A 1 85 ? 38.840 -36.729 -43.806 1.00 84.00 85 GLN A CA 1
ATOM 636 C C . GLN A 1 85 ? 37.801 -36.507 -44.918 1.00 84.00 85 GLN A C 1
ATOM 638 O O . GLN A 1 85 ? 37.318 -37.474 -45.510 1.00 84.00 85 GLN A O 1
ATOM 643 N N . GLN A 1 86 ? 37.467 -35.256 -45.236 1.00 84.69 86 GLN A N 1
ATOM 644 C CA . GLN A 1 86 ? 36.644 -34.939 -46.394 1.00 84.69 86 GLN A CA 1
ATOM 645 C C . GLN A 1 86 ? 37.526 -34.512 -47.566 1.00 84.69 86 GLN A C 1
ATOM 647 O O . GLN A 1 86 ? 38.433 -33.703 -47.390 1.00 84.69 86 GLN A O 1
ATOM 652 N N . PHE A 1 87 ? 37.248 -35.036 -48.759 1.00 84.50 87 PHE A N 1
ATOM 653 C CA . PHE A 1 87 ? 38.004 -34.741 -49.977 1.00 84.50 87 PHE A CA 1
ATOM 654 C C . PHE A 1 87 ? 37.131 -33.977 -50.987 1.00 84.50 87 PHE A C 1
ATOM 656 O O . PHE A 1 87 ? 35.904 -34.115 -50.973 1.00 84.50 87 PHE A O 1
ATOM 663 N N . ASP A 1 88 ? 37.743 -33.122 -51.805 1.00 84.38 88 ASP A N 1
ATOM 664 C CA . ASP A 1 88 ? 37.084 -32.412 -52.907 1.00 84.38 88 ASP A CA 1
ATOM 665 C C . ASP A 1 88 ? 36.822 -33.338 -54.115 1.00 84.38 88 ASP A C 1
ATOM 667 O O . ASP A 1 88 ? 37.112 -34.538 -54.076 1.00 84.38 88 ASP A O 1
ATOM 671 N N . ALA A 1 89 ? 36.206 -32.808 -55.178 1.00 85.06 89 ALA A N 1
ATOM 672 C CA . ALA A 1 89 ? 35.883 -33.596 -56.372 1.00 85.06 89 ALA A CA 1
ATOM 673 C C . ALA A 1 89 ? 37.148 -34.073 -57.116 1.00 85.06 89 ALA A C 1
ATOM 675 O O . ALA A 1 89 ? 37.095 -35.022 -57.900 1.00 85.06 89 ALA A O 1
ATOM 676 N N . GLU A 1 90 ? 38.282 -33.442 -56.822 1.00 85.38 90 GLU A N 1
ATOM 677 C CA . GLU A 1 90 ? 39.610 -33.694 -57.357 1.00 85.38 90 GLU A CA 1
ATOM 678 C C . GLU A 1 90 ? 40.443 -34.642 -56.464 1.00 85.38 90 GLU A C 1
ATOM 680 O O . GLU A 1 90 ? 41.556 -35.014 -56.839 1.00 85.38 90 GLU A O 1
ATOM 685 N N . GLY A 1 91 ? 39.904 -35.090 -55.321 1.00 81.31 91 GLY A N 1
ATOM 686 C CA . GLY A 1 91 ? 40.529 -36.053 -54.411 1.00 81.31 91 GLY A CA 1
ATOM 687 C C . GLY A 1 91 ? 41.521 -35.461 -53.400 1.00 81.31 91 GLY A C 1
ATOM 688 O O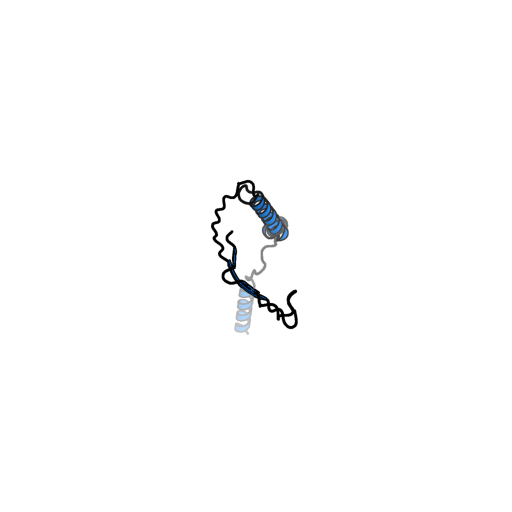 . GLY A 1 91 ? 42.199 -36.226 -52.711 1.00 81.31 91 GLY A O 1
ATOM 689 N N . ASN A 1 92 ? 41.613 -34.135 -53.271 1.00 86.69 92 ASN A N 1
ATOM 690 C CA . ASN A 1 92 ? 42.458 -33.465 -52.279 1.00 86.69 92 ASN A CA 1
ATOM 691 C C . ASN A 1 92 ? 41.691 -33.229 -50.967 1.00 86.69 92 ASN A C 1
ATOM 693 O O . ASN A 1 92 ? 40.471 -33.060 -51.003 1.00 86.69 92 ASN A O 1
ATOM 697 N N . PRO A 1 93 ? 42.363 -33.204 -49.796 1.00 87.56 93 PRO A N 1
ATOM 698 C CA . PRO A 1 93 ? 41.717 -32.842 -48.536 1.00 87.56 93 PRO A CA 1
ATOM 699 C C . PRO A 1 93 ? 41.049 -31.468 -48.637 1.00 87.56 93 PRO A C 1
ATOM 701 O O . PRO A 1 93 ? 41.670 -30.510 -49.102 1.00 87.56 93 PRO A O 1
ATOM 704 N N . ARG A 1 94 ? 39.791 -31.367 -48.198 1.00 87.25 94 ARG A N 1
ATOM 705 C CA . ARG A 1 94 ? 39.069 -30.094 -48.215 1.00 87.25 94 ARG A CA 1
ATOM 706 C C . ARG A 1 94 ? 39.716 -29.111 -47.236 1.00 87.25 94 ARG A C 1
ATOM 708 O O . ARG A 1 94 ? 40.000 -29.506 -46.107 1.00 87.25 94 ARG A O 1
ATOM 715 N N . PRO A 1 95 ? 39.930 -27.849 -47.644 1.00 86.00 95 PRO A N 1
ATOM 716 C CA . PRO A 1 95 ? 40.474 -26.834 -46.756 1.00 86.00 95 PRO A CA 1
ATOM 717 C C . PRO A 1 95 ? 39.465 -26.456 -45.668 1.00 86.00 95 PRO A C 1
ATOM 719 O O . PRO A 1 95 ? 38.251 -26.455 -45.903 1.00 86.00 95 PRO A O 1
ATOM 722 N N . ASP A 1 96 ? 39.988 -26.092 -44.499 1.00 88.00 96 ASP A N 1
ATOM 723 C CA . ASP A 1 96 ? 39.190 -25.557 -43.401 1.00 88.00 96 ASP A CA 1
ATOM 724 C C . ASP A 1 96 ? 38.591 -24.200 -43.781 1.00 88.00 96 ASP A C 1
ATOM 726 O O . ASP A 1 96 ? 39.187 -23.407 -44.519 1.00 88.00 96 ASP A O 1
ATOM 730 N N . ILE A 1 97 ? 37.394 -23.931 -43.267 1.00 87.69 97 ILE A N 1
ATOM 731 C CA . ILE A 1 97 ? 36.715 -22.653 -43.467 1.00 87.69 97 ILE A CA 1
ATOM 732 C C . ILE A 1 97 ? 36.935 -21.801 -42.218 1.00 87.69 97 ILE A C 1
ATOM 734 O O . ILE A 1 97 ? 36.372 -22.083 -41.161 1.00 87.69 97 ILE A O 1
ATOM 738 N N . ASP A 1 98 ? 37.737 -20.748 -42.357 1.00 87.81 98 ASP A N 1
ATOM 739 C CA . ASP A 1 98 ? 37.930 -19.707 -41.345 1.00 87.81 98 ASP A CA 1
ATOM 740 C C . ASP A 1 98 ? 36.986 -18.534 -41.632 1.00 87.81 98 ASP A C 1
ATOM 742 O O . ASP A 1 98 ? 37.075 -17.868 -42.668 1.00 87.81 98 ASP A O 1
ATOM 746 N N . ILE A 1 99 ? 36.058 -18.298 -40.708 1.00 83.75 99 ILE A N 1
ATOM 747 C CA . ILE A 1 99 ? 35.186 -17.131 -40.693 1.00 83.75 99 ILE A CA 1
ATOM 748 C C . ILE A 1 99 ? 35.684 -16.204 -39.586 1.00 83.75 99 ILE A C 1
ATOM 750 O O . ILE A 1 99 ? 35.328 -16.342 -38.418 1.00 83.75 99 ILE A O 1
ATOM 754 N N . SER A 1 100 ? 36.488 -15.224 -39.980 1.00 86.06 100 SER A N 1
ATOM 755 C CA . SER A 1 100 ? 37.029 -14.197 -39.094 1.00 86.06 100 SER A CA 1
ATOM 756 C C . SER A 1 100 ? 36.272 -12.875 -39.247 1.00 86.06 100 SER A C 1
ATOM 758 O O . SER A 1 100 ? 35.965 -12.450 -40.362 1.00 86.06 100 SER A O 1
ATOM 760 N N . LYS A 1 101 ? 36.054 -12.167 -38.134 1.00 84.44 101 LYS A N 1
ATOM 761 C CA . LYS A 1 101 ? 35.405 -10.847 -38.053 1.00 84.44 101 LYS A CA 1
ATOM 762 C C . LYS A 1 101 ? 33.967 -10.849 -38.574 1.00 84.44 101 LYS A C 1
ATOM 764 O O . LYS A 1 101 ? 33.554 -9.907 -39.249 1.00 84.44 101 LYS A O 1
ATOM 769 N N . ALA A 1 102 ? 33.200 -11.890 -38.262 1.00 84.44 102 ALA A N 1
ATOM 770 C CA . ALA A 1 102 ? 31.771 -11.872 -38.530 1.00 84.44 102 ALA A CA 1
ATOM 771 C C . ALA A 1 102 ? 31.115 -10.862 -37.582 1.00 84.44 102 ALA A C 1
ATOM 773 O O . ALA A 1 102 ? 31.119 -11.046 -36.369 1.00 84.44 102 ALA A O 1
ATOM 774 N N . GLU A 1 103 ? 30.596 -9.764 -38.126 1.00 82.44 103 GLU A N 1
ATOM 775 C CA . GLU A 1 103 ? 29.960 -8.710 -37.340 1.00 82.44 103 GLU A CA 1
ATOM 776 C C . GLU A 1 103 ? 28.450 -8.721 -37.555 1.00 82.44 103 GLU A C 1
ATOM 778 O O . GLU A 1 103 ? 27.970 -8.746 -38.690 1.00 82.44 103 GLU A O 1
ATOM 783 N N . SER A 1 104 ? 27.692 -8.642 -36.461 1.00 77.81 104 SER A N 1
ATOM 784 C CA . SER A 1 104 ? 26.269 -8.315 -36.522 1.00 77.81 104 SER A CA 1
ATOM 785 C C . SER A 1 104 ? 26.040 -6.967 -35.855 1.00 77.81 104 SER A C 1
ATOM 787 O O . SER A 1 104 ? 26.352 -6.794 -34.676 1.00 77.81 104 SER A O 1
ATOM 789 N N . GLN A 1 105 ? 25.486 -6.024 -36.610 1.00 76.44 105 GLN A N 1
ATOM 790 C CA . GLN A 1 105 ? 25.067 -4.719 -36.110 1.00 76.44 105 GLN A CA 1
ATOM 791 C C . GLN A 1 105 ? 23.537 -4.720 -36.007 1.00 76.44 105 GLN A C 1
ATOM 793 O O . GLN A 1 105 ? 22.861 -5.199 -36.924 1.00 76.44 105 GLN A O 1
ATOM 798 N N . ARG A 1 106 ? 22.991 -4.239 -34.885 1.00 64.50 106 ARG A N 1
ATOM 799 C CA . ARG A 1 106 ? 21.546 -4.097 -34.659 1.00 64.50 106 ARG A CA 1
ATOM 800 C C . ARG A 1 106 ? 21.193 -2.711 -34.159 1.00 64.50 106 ARG A C 1
ATOM 802 O O . ARG A 1 106 ? 21.919 -2.218 -33.268 1.00 64.50 106 ARG A O 1
#

Foldseek 3Di:
DVVVVVVVVVVVVVVVPDDPDDDDQDPVNVVVVCCVPPPVNVVVVVVVVVVVVCPDCVNVCVDDDDDDDDDWDKDWDWDKADDPPDADPVGHHDDIDTDGGPIDTD

Sequence (106 aa):
MKRINTLTSLFLLVYGGLHAQEALLSKEEAANLALANNFGIKVALNEVEIAENNKGVLNSGYLPTVTASAGANYNRDDSVTEFPQQFDAEGNPRPDIDISKAESQR

Secondary structure (DSSP, 8-state):
-HHHHHHHHHHHHHHTT---PPPPPPHHHHHHHHHHH-HHHHHHHHHHHHHHHHHSTTTTT-SPP--------EEEEEEEE--TT-B-TTSSBPPPEEEEEEEEE-

Radius of gyration: 46.32 Å; chains: 1; bounding box: 64×45×135 Å

pLDDT: mean 86.28, std 7.88, range [62.5, 97.69]